Protein AF-A0A452XXV3-F1 (afdb_monomer)

Sequence (169 aa):
MKTVSLGAPRSSTVKFRMPTRDNLVPIRVDIEVDGQRYRDAFTWNPRDPDSEVITFAKRTAKELKLPATFVPQILQSIQGQLAEFRSYEGQEMQVKEKIMPLKIDLRVNNTTIRDQFLWDIGNLESDPEEFARTLCDDLNITDPEVGPAIAVCIREQLYERLLVRLFLL

InterPro domains:
  IPR006939 SNF5/SMARCB1/INI1 [PF04855] (21-88)
  IPR006939 SNF5/SMARCB1/INI1 [PF04855] (99-158)

Nearest PDB structures (foldseek):
  7y8r-assembly1_M  TM=8.689E-01  e=3.798E-08  Homo sapiens
  6tda-assembly1_K  TM=8.082E-01  e=2.023E-06  Saccharomyces cerevisiae S288C
  6k15-assembly1_G  TM=7.566E-01  e=1.313E-05  Saccharomyces cerevisiae S288C
  6v92-assembly1_Q  TM=7.478E-01  e=5.039E-05  Saccharomyces cerevisiae S288C
  6kz7-assembly2_D  TM=9.081E-01  e=1.331E-03  Homo sapiens

Foldseek 3Di:
DDDPPPPDFDWDKDFDAQLAQARWAKAWDWDDDPNDIDTDIFTDRLPDDLVVQLVVLVVVCVVVVHPPVSSVSSSCRRVVSSVVSVVRRRDMDIQDFDKDKAWDADDDPPDTDTDIDIDTSSRSHHDLLVVLVVVCVVVVPPPPVRSRVRSSSVSVVSVVVSVVVVVVD

Radius of gyration: 18.71 Å; Cα contacts (8 Å, |Δi|>4): 217; chains: 1; bounding box: 39×41×71 Å

Secondary structure (DSSP, 8-state):
------PPP--EEEES--SSSS-PEEEEEEEEETTEEEEEEEEE-TTS-HHHHHHHHHHHHHHTT--TTHHHHHHHHHHHHHHHHHHHTTSEEEE---EEEEEEEEEETTEEEEEEEEEETT-TT--HHHHHHHHHHHTT---TTHHHHHHHHHHHHHHHHHHHHHS--

Solvent-accessible surface area (backbone atoms only — not comparable to full-atom values): 9926 Å² total; per-residue (Å²): 136,84,82,80,78,80,70,75,82,78,69,44,78,42,64,40,67,53,59,26,56,62,61,50,42,56,44,72,44,79,47,76,57,99,90,44,74,51,75,51,71,43,69,42,58,78,82,61,59,69,68,55,51,52,50,47,26,52,48,52,29,59,76,70,68,48,61,77,75,48,31,63,53,48,37,50,48,51,52,51,55,48,50,57,56,57,72,43,41,87,40,78,37,81,37,46,88,44,74,42,83,48,72,46,82,48,74,50,95,93,48,73,49,76,51,74,49,79,43,51,56,34,41,43,76,43,50,51,60,60,51,21,44,52,54,28,60,77,68,70,55,80,62,80,68,47,33,58,49,46,20,30,53,51,40,43,53,54,50,54,60,50,50,58,54,68,77,73,113

pLDDT: mean 91.51, std 13.97, range [36.5, 98.62]

Mean predicted aligned error: 5.53 Å

Structure (mmCIF, N/CA/C/O backbone):
data_AF-A0A452XXV3-F1
#
_entry.id   AF-A0A452XXV3-F1
#
loop_
_atom_site.group_PDB
_atom_site.id
_atom_site.type_symbol
_atom_site.label_atom_id
_atom_site.label_alt_id
_atom_site.label_comp_id
_atom_site.label_asym_id
_atom_site.label_entity_id
_atom_site.label_seq_id
_atom_site.pdbx_PDB_ins_code
_atom_site.Cartn_x
_atom_site.Cartn_y
_atom_site.Cartn_z
_atom_site.occupancy
_atom_site.B_iso_or_equiv
_atom_site.auth_seq_id
_atom_site.auth_comp_id
_atom_site.auth_asym_id
_atom_site.auth_atom_id
_atom_site.pdbx_PDB_model_num
ATOM 1 N N . MET A 1 1 ? 22.210 -5.580 -46.632 1.00 38.38 1 MET A N 1
ATOM 2 C CA . MET A 1 1 ? 22.171 -5.775 -45.167 1.00 38.38 1 MET A CA 1
ATOM 3 C C . MET A 1 1 ? 21.785 -4.448 -44.531 1.00 38.38 1 MET A C 1
ATOM 5 O O . MET A 1 1 ? 22.540 -3.498 -44.670 1.00 38.38 1 MET A O 1
ATOM 9 N N . LYS A 1 2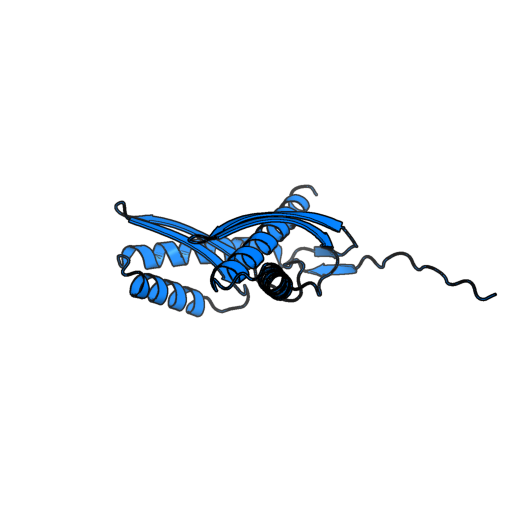 ? 20.581 -4.332 -43.955 1.00 36.50 2 LYS A N 1
ATOM 10 C CA . LYS A 1 2 ? 20.168 -3.130 -43.213 1.00 36.50 2 LYS A CA 1
ATOM 11 C C . LYS A 1 2 ? 20.638 -3.300 -41.771 1.00 36.50 2 LYS A C 1
ATOM 13 O O . LYS A 1 2 ? 20.209 -4.230 -41.098 1.00 36.50 2 LYS A O 1
ATOM 18 N N . THR A 1 3 ? 21.552 -2.446 -41.340 1.00 38.66 3 THR A N 1
ATOM 19 C CA . THR A 1 3 ? 21.986 -2.333 -39.948 1.00 38.66 3 THR A CA 1
ATOM 20 C C . THR A 1 3 ? 20.793 -1.924 -39.090 1.00 38.66 3 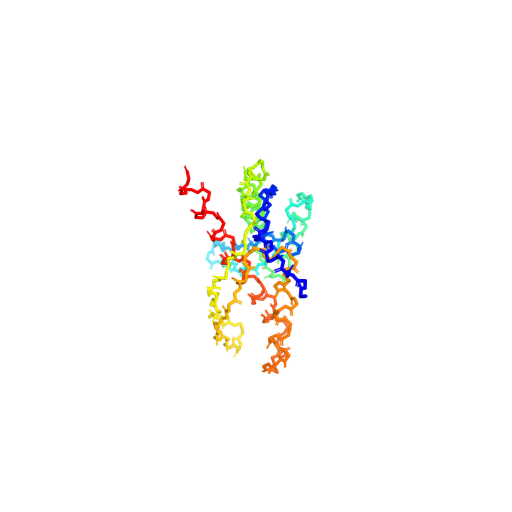THR A C 1
ATOM 22 O O . THR A 1 3 ? 20.251 -0.833 -39.258 1.00 38.66 3 THR A O 1
ATOM 25 N N . VAL A 1 4 ? 20.362 -2.813 -38.196 1.00 41.59 4 VAL A N 1
ATOM 26 C CA . VAL A 1 4 ? 19.446 -2.471 -37.105 1.00 41.59 4 VAL A CA 1
ATOM 27 C C . VAL A 1 4 ? 20.264 -1.668 -36.103 1.00 41.59 4 VAL A C 1
ATOM 29 O O . VAL A 1 4 ? 21.088 -2.220 -35.378 1.00 41.59 4 VAL A O 1
ATOM 32 N N . SER A 1 5 ? 20.089 -0.349 -36.109 1.00 43.47 5 SER A N 1
ATOM 33 C CA . SER A 1 5 ? 20.616 0.509 -35.055 1.00 43.47 5 SER A CA 1
ATOM 34 C C . SER A 1 5 ? 19.877 0.162 -33.762 1.00 43.47 5 SER A C 1
ATOM 36 O O . SER A 1 5 ? 18.721 0.547 -33.593 1.00 43.47 5 SER A O 1
ATOM 38 N N . LEU A 1 6 ? 20.524 -0.584 -32.862 1.00 46.75 6 LEU A N 1
ATOM 39 C CA . LEU A 1 6 ? 20.103 -0.685 -31.465 1.00 46.75 6 LEU A CA 1
ATOM 40 C C . LEU A 1 6 ? 20.246 0.712 -30.852 1.00 46.75 6 LEU A C 1
ATOM 42 O O . LEU A 1 6 ? 21.328 1.115 -30.430 1.00 46.75 6 LEU A O 1
ATOM 46 N N . GLY A 1 7 ? 19.169 1.497 -30.901 1.00 45.16 7 GLY A N 1
ATOM 47 C CA . GLY A 1 7 ? 19.102 2.772 -30.203 1.00 45.16 7 GLY A CA 1
ATOM 48 C C . GLY A 1 7 ? 19.318 2.531 -28.713 1.00 45.16 7 GLY A C 1
ATOM 49 O O . GLY A 1 7 ? 18.693 1.640 -28.143 1.00 45.16 7 GLY A O 1
ATOM 50 N N . ALA A 1 8 ? 20.211 3.307 -28.096 1.00 51.56 8 ALA A N 1
ATOM 51 C CA . ALA A 1 8 ? 20.391 3.305 -26.649 1.00 51.56 8 ALA A CA 1
ATOM 52 C C . ALA A 1 8 ? 19.024 3.451 -25.944 1.00 51.56 8 ALA A C 1
ATOM 54 O O . ALA A 1 8 ? 18.174 4.199 -26.447 1.00 51.56 8 ALA A O 1
ATOM 55 N N . PRO A 1 9 ? 18.788 2.768 -24.807 1.00 55.22 9 PRO A N 1
ATOM 56 C CA . PRO A 1 9 ? 17.530 2.889 -24.083 1.00 55.22 9 PRO A CA 1
ATOM 57 C C . PRO A 1 9 ? 17.295 4.364 -23.746 1.00 55.22 9 PRO A C 1
ATOM 59 O O . PRO A 1 9 ? 18.147 5.031 -23.152 1.00 55.22 9 PRO A O 1
ATOM 62 N N . ARG A 1 10 ? 16.159 4.904 -24.199 1.00 56.09 10 ARG A N 1
ATOM 63 C CA . ARG A 1 10 ? 15.797 6.306 -23.982 1.00 56.09 10 ARG A CA 1
ATOM 64 C C . ARG A 1 10 ? 15.507 6.498 -22.496 1.00 56.09 10 ARG A C 1
ATOM 66 O O . ARG A 1 10 ? 14.417 6.186 -22.038 1.00 56.09 10 ARG A O 1
ATOM 73 N N . SER A 1 11 ? 16.486 7.010 -21.757 1.00 65.69 11 SER A N 1
ATOM 74 C CA . SER A 1 11 ? 16.261 7.554 -20.419 1.00 65.69 11 SER A CA 1
ATOM 75 C C . SER A 1 11 ? 15.224 8.672 -20.524 1.00 65.69 11 SER A C 1
ATOM 77 O O . SER A 1 11 ? 15.456 9.656 -21.228 1.00 65.69 11 SER A O 1
ATOM 79 N N . SER A 1 12 ? 14.092 8.528 -19.842 1.00 83.12 12 SER A N 1
ATOM 80 C CA . SER A 1 12 ? 13.045 9.552 -19.774 1.00 83.12 12 SER A CA 1
ATOM 81 C C . SER A 1 12 ? 12.908 10.061 -18.346 1.00 83.12 12 SER A C 1
ATOM 83 O O . SER A 1 12 ? 12.936 9.277 -17.399 1.00 83.12 12 SER A O 1
ATOM 85 N N . THR A 1 13 ? 12.749 11.369 -18.182 1.00 88.81 13 THR A N 1
ATOM 86 C CA . THR A 1 13 ? 12.483 11.979 -16.876 1.00 88.81 13 THR A CA 1
ATOM 87 C C . THR A 1 13 ? 10.980 12.101 -16.668 1.00 88.81 13 THR A C 1
ATOM 89 O O . THR A 1 13 ? 10.268 12.551 -17.565 1.00 88.81 13 THR A O 1
ATOM 92 N N . VAL A 1 14 ? 10.496 11.720 -15.487 1.00 92.19 14 VAL A N 1
ATOM 93 C CA . VAL A 1 14 ? 9.095 11.898 -15.077 1.00 92.19 14 VAL A CA 1
ATOM 94 C C . VAL A 1 14 ? 9.030 12.561 -13.703 1.00 92.19 14 VAL A C 1
ATOM 96 O O . VAL A 1 14 ? 10.026 12.606 -12.980 1.00 92.19 14 VAL A O 1
ATOM 99 N N . LYS A 1 15 ? 7.857 13.084 -13.331 1.00 93.06 15 LYS A N 1
ATOM 100 C CA . LYS A 1 15 ? 7.608 13.519 -11.950 1.00 93.06 15 LYS A CA 1
ATOM 101 C C . LYS A 1 15 ? 7.600 12.322 -11.011 1.00 93.06 15 LYS A C 1
ATOM 103 O O . LYS A 1 15 ? 7.160 11.244 -11.411 1.00 93.06 15 LYS A O 1
ATOM 108 N N . PHE A 1 16 ? 8.103 12.521 -9.796 1.00 94.38 16 PHE A N 1
ATOM 109 C CA . PHE A 1 16 ? 8.158 11.485 -8.775 1.00 94.38 16 PHE A CA 1
ATOM 110 C C . PHE A 1 16 ? 6.791 10.821 -8.600 1.00 94.38 16 PHE A C 1
ATOM 112 O O . PHE A 1 16 ? 5.769 11.486 -8.428 1.00 94.38 16 PHE A O 1
ATOM 119 N N . ARG A 1 17 ? 6.791 9.494 -8.680 1.00 95.25 17 ARG A N 1
ATOM 120 C CA . ARG A 1 17 ? 5.618 8.638 -8.538 1.00 95.25 17 ARG A CA 1
ATOM 121 C C . ARG A 1 17 ? 6.067 7.222 -8.208 1.00 95.25 17 ARG A C 1
ATOM 123 O O . ARG A 1 17 ? 7.231 6.875 -8.410 1.00 95.25 17 ARG A O 1
ATOM 130 N N . MET A 1 18 ? 5.129 6.377 -7.798 1.00 96.44 18 MET A N 1
ATOM 131 C CA . MET A 1 18 ? 5.375 4.940 -7.746 1.00 96.44 18 MET A CA 1
ATOM 132 C C . MET A 1 18 ? 5.701 4.405 -9.151 1.00 96.44 18 MET A C 1
ATOM 134 O O . MET A 1 18 ? 5.026 4.789 -10.114 1.00 96.44 18 MET A O 1
ATOM 138 N N . PRO A 1 19 ? 6.726 3.542 -9.302 1.00 94.94 19 PRO A N 1
ATOM 139 C CA . PRO A 1 19 ? 7.255 3.134 -10.598 1.00 94.94 19 PRO A CA 1
ATOM 140 C C . PRO A 1 19 ? 6.494 1.907 -11.121 1.00 94.94 19 PRO A C 1
ATOM 142 O O . PRO A 1 19 ? 7.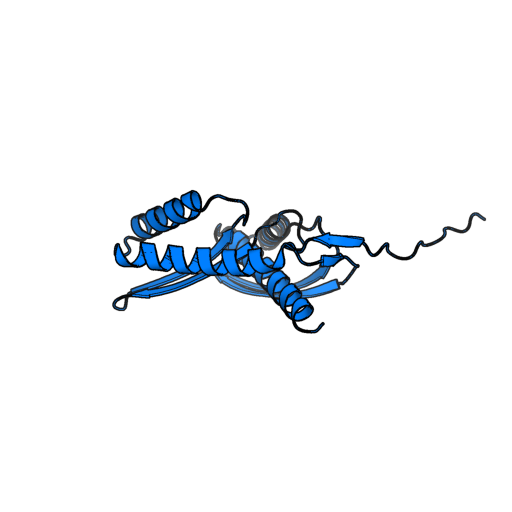062 0.846 -11.360 1.00 94.94 19 PRO A O 1
ATOM 145 N N . THR A 1 20 ? 5.177 2.052 -11.205 1.00 96.50 20 THR A N 1
ATOM 146 C CA . THR A 1 20 ? 4.194 1.019 -11.556 1.00 96.50 20 THR A CA 1
ATOM 147 C C . THR A 1 20 ? 3.068 1.666 -12.353 1.00 96.50 20 THR A C 1
ATOM 149 O O . THR A 1 20 ? 2.949 2.895 -12.334 1.00 96.50 20 THR A O 1
ATOM 152 N N . ARG A 1 21 ? 2.205 0.865 -12.991 1.00 97.06 21 ARG A N 1
ATOM 153 C CA . ARG A 1 21 ? 1.095 1.360 -13.822 1.00 97.06 21 ARG A CA 1
ATOM 154 C C . ARG A 1 21 ? 0.246 2.374 -13.064 1.00 97.06 21 ARG A C 1
ATOM 156 O O . ARG A 1 21 ? 0.136 3.532 -13.471 1.00 97.06 21 ARG A O 1
ATOM 163 N N . ASP A 1 22 ? -0.216 1.974 -11.884 1.00 97.50 22 ASP A N 1
ATOM 164 C CA . ASP A 1 22 ? -1.007 2.801 -10.977 1.00 97.50 22 ASP A CA 1
ATOM 165 C C . ASP A 1 22 ? -0.132 3.448 -9.892 1.00 97.50 22 ASP A C 1
ATOM 167 O O . ASP A 1 22 ? 0.788 2.824 -9.357 1.00 97.50 22 ASP A O 1
ATOM 171 N N . ASN A 1 23 ? -0.406 4.712 -9.551 1.00 96.56 23 ASN A N 1
ATOM 172 C CA . ASN A 1 23 ? 0.354 5.470 -8.547 1.00 96.56 23 ASN A CA 1
ATOM 173 C C . ASN A 1 23 ? -0.111 5.165 -7.111 1.00 96.56 23 ASN A C 1
ATOM 175 O O . ASN A 1 23 ? -0.445 6.085 -6.374 1.00 96.56 23 ASN A O 1
ATOM 179 N N . LEU A 1 24 ? -0.192 3.889 -6.730 1.00 98.12 24 LEU A N 1
ATOM 180 C CA . LEU A 1 24 ? -0.666 3.495 -5.402 1.00 98.12 24 LEU A CA 1
ATOM 181 C C . LEU A 1 24 ? 0.489 3.424 -4.402 1.00 98.12 24 LEU A C 1
ATOM 183 O O . LEU A 1 24 ? 1.444 2.665 -4.599 1.00 98.12 24 LEU A O 1
ATOM 187 N N . VAL A 1 25 ? 0.368 4.201 -3.330 1.00 97.88 25 VAL A N 1
ATOM 188 C CA . VAL A 1 25 ? 1.344 4.305 -2.242 1.00 97.88 25 VAL A CA 1
ATOM 189 C C . VAL A 1 25 ? 1.086 3.185 -1.235 1.00 97.88 25 VAL A C 1
ATOM 191 O O . VAL A 1 25 ? -0.062 3.026 -0.815 1.00 97.88 25 VAL A O 1
ATOM 194 N N . PRO A 1 26 ? 2.100 2.402 -0.836 1.00 98.19 26 PRO A N 1
ATOM 195 C CA . PRO A 1 26 ? 1.948 1.459 0.263 1.00 98.19 26 PRO A CA 1
ATOM 196 C C . PRO A 1 26 ? 1.796 2.224 1.585 1.00 98.19 26 PRO A C 1
ATOM 198 O O . PRO A 1 26 ? 2.578 3.123 1.883 1.00 98.19 26 PRO A O 1
ATOM 201 N N . ILE A 1 27 ? 0.789 1.862 2.369 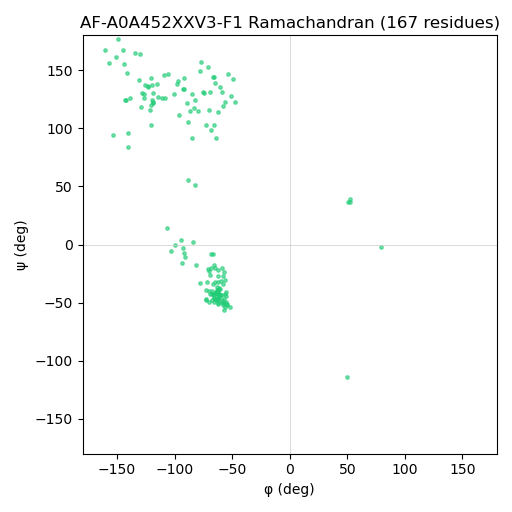1.00 98.56 27 ILE A N 1
ATOM 202 C CA . ILE A 1 27 ? 0.474 2.438 3.672 1.00 98.56 27 ILE A CA 1
ATOM 203 C C . ILE A 1 27 ? 0.567 1.334 4.713 1.00 98.56 27 ILE A C 1
ATOM 205 O O . ILE A 1 27 ? -0.047 0.278 4.563 1.00 98.56 27 ILE A O 1
ATOM 209 N N . ARG A 1 28 ? 1.299 1.603 5.794 1.00 98.00 28 ARG A N 1
ATOM 210 C CA . ARG A 1 28 ? 1.411 0.699 6.936 1.00 98.00 28 ARG A CA 1
ATOM 211 C C . ARG A 1 28 ? 0.906 1.385 8.192 1.00 98.00 28 ARG A C 1
ATOM 213 O O . ARG A 1 28 ? 1.377 2.459 8.560 1.00 98.00 28 ARG A O 1
ATOM 220 N N . VAL A 1 29 ? -0.050 0.756 8.857 1.00 98.25 29 VAL A N 1
ATOM 221 C CA . VAL A 1 29 ? -0.607 1.231 10.120 1.00 98.25 29 VAL A CA 1
ATOM 222 C C . VAL A 1 29 ? -0.164 0.277 11.220 1.00 98.25 29 VAL A C 1
ATOM 224 O O . VAL A 1 29 ? -0.369 -0.928 11.117 1.00 98.25 29 VAL A O 1
ATOM 227 N N . ASP A 1 30 ? 0.456 0.807 12.271 1.00 97.81 30 ASP A N 1
ATOM 228 C CA . ASP A 1 30 ? 0.803 0.053 13.477 1.00 97.81 30 ASP A CA 1
ATOM 229 C C . ASP A 1 30 ? 0.548 0.940 14.699 1.00 97.81 30 ASP A C 1
ATOM 231 O O . ASP A 1 30 ? 1.353 1.806 15.041 1.00 97.81 30 ASP A O 1
ATOM 235 N N . ILE A 1 31 ? -0.630 0.777 15.299 1.00 97.62 31 ILE A N 1
ATOM 236 C CA . ILE A 1 31 ? -1.156 1.646 16.353 1.00 97.62 31 ILE A CA 1
ATOM 237 C C . ILE A 1 31 ? -1.458 0.807 17.583 1.00 97.62 31 ILE A C 1
ATOM 239 O O . ILE A 1 31 ? -2.095 -0.242 17.485 1.00 97.62 31 ILE A O 1
ATOM 243 N N . GLU A 1 32 ? -1.075 1.316 18.748 1.00 96.81 32 GLU A N 1
ATOM 244 C CA . GLU A 1 32 ? -1.402 0.732 20.043 1.00 96.81 32 GLU A CA 1
ATOM 245 C C . GLU A 1 32 ? -2.059 1.792 20.936 1.00 96.81 32 GLU A C 1
ATOM 247 O O . GLU A 1 32 ? -1.520 2.885 21.107 1.00 96.81 32 GLU A O 1
ATOM 252 N N . VAL A 1 33 ? -3.240 1.483 21.474 1.00 93.88 33 VAL A N 1
ATOM 253 C CA . VAL A 1 33 ? -4.002 2.351 22.385 1.00 93.88 33 VAL A CA 1
ATOM 254 C C . VAL A 1 33 ? -4.579 1.481 23.494 1.00 93.88 33 VAL A C 1
ATOM 256 O O . VAL A 1 33 ? -5.247 0.488 23.213 1.00 93.88 33 VAL A O 1
ATOM 259 N N . ASP A 1 34 ? -4.312 1.843 24.750 1.00 91.69 34 ASP A N 1
ATOM 260 C CA . ASP A 1 34 ? -4.833 1.163 25.946 1.00 91.69 34 ASP A CA 1
ATOM 261 C C . ASP A 1 34 ? -4.633 -0.370 25.942 1.00 91.69 34 ASP A C 1
ATOM 263 O O . ASP A 1 34 ? -5.485 -1.136 26.388 1.00 91.69 34 ASP A O 1
ATOM 267 N N . GLY A 1 35 ? -3.497 -0.837 25.409 1.00 92.94 35 GLY A N 1
ATOM 268 C CA . GLY A 1 35 ? -3.148 -2.261 25.322 1.00 92.94 35 GLY A CA 1
ATOM 269 C C . GLY A 1 35 ? -3.827 -3.031 24.182 1.00 92.94 35 GLY A C 1
ATOM 270 O O . GLY A 1 35 ? -3.536 -4.211 23.988 1.00 92.94 35 GLY A O 1
ATOM 271 N N . GLN A 1 36 ? -4.695 -2.389 23.397 1.00 96.00 36 GLN A N 1
ATOM 272 C CA . GLN A 1 36 ? -5.197 -2.931 22.138 1.00 96.00 36 GLN A CA 1
ATOM 273 C C . GLN A 1 36 ? -4.312 -2.457 20.985 1.00 96.00 36 GLN A C 1
ATOM 275 O O . GLN A 1 36 ? -3.849 -1.318 20.975 1.00 96.00 36 GLN A O 1
ATOM 280 N N . ARG A 1 37 ? -4.091 -3.320 19.991 1.00 96.88 37 ARG A N 1
ATOM 281 C CA . ARG A 1 37 ? -3.239 -3.017 18.838 1.00 96.88 37 ARG A CA 1
ATOM 282 C C . ARG A 1 37 ? -3.976 -3.242 17.526 1.00 96.88 37 ARG A C 1
ATOM 284 O O . ARG A 1 37 ? -4.650 -4.256 17.365 1.00 96.88 37 ARG A O 1
ATOM 291 N N . TYR A 1 38 ? -3.802 -2.320 16.587 1.00 97.31 38 TYR A N 1
ATOM 292 C CA . TYR A 1 38 ? -4.248 -2.443 15.204 1.00 97.31 38 TYR A CA 1
ATOM 293 C C . TYR A 1 38 ? -3.027 -2.378 14.286 1.00 97.31 38 TYR A C 1
ATOM 295 O O . TYR A 1 38 ? -2.256 -1.419 14.339 1.00 97.31 38 TYR A O 1
ATOM 303 N N . ARG A 1 39 ? -2.846 -3.425 13.478 1.00 96.94 39 ARG A N 1
ATOM 304 C CA . ARG A 1 39 ? -1.786 -3.538 12.477 1.00 96.94 39 ARG A CA 1
ATOM 305 C C . ARG A 1 39 ? -2.393 -3.899 11.141 1.00 96.94 39 ARG A C 1
ATOM 307 O O . ARG A 1 39 ? -3.148 -4.865 11.075 1.00 96.94 39 ARG A O 1
ATOM 314 N N . ASP A 1 40 ? -2.026 -3.155 10.114 1.00 97.00 40 ASP A N 1
ATOM 315 C CA . ASP A 1 40 ? -2.530 -3.368 8.767 1.00 97.00 40 ASP A CA 1
ATOM 316 C C . ASP A 1 40 ? -1.566 -2.798 7.727 1.00 97.00 40 ASP A C 1
ATOM 318 O O . ASP A 1 40 ? -0.769 -1.900 8.026 1.00 97.00 40 ASP A O 1
ATOM 322 N N . ALA A 1 41 ? -1.635 -3.327 6.511 1.00 97.19 41 ALA A N 1
ATOM 323 C CA . ALA A 1 41 ? -0.862 -2.848 5.381 1.00 97.19 41 ALA A CA 1
ATOM 324 C C . ALA A 1 41 ? -1.698 -2.940 4.101 1.00 97.19 41 ALA A C 1
ATOM 326 O O . ALA A 1 41 ? -2.186 -4.005 3.733 1.00 97.19 41 ALA A O 1
ATOM 327 N N . PHE A 1 42 ? -1.849 -1.814 3.414 1.00 98.19 42 PHE A N 1
ATOM 328 C CA . PHE A 1 42 ? -2.685 -1.685 2.222 1.00 98.19 42 PHE A CA 1
ATOM 329 C C . PHE A 1 42 ? -2.105 -0.633 1.278 1.00 98.19 42 PHE A C 1
ATOM 331 O O . PHE A 1 42 ? -1.099 0.006 1.571 1.00 98.19 42 PHE A O 1
ATOM 338 N N . THR A 1 43 ? -2.722 -0.445 0.117 1.00 98.44 43 THR A N 1
ATOM 339 C CA . THR A 1 43 ? -2.317 0.582 -0.847 1.00 98.44 43 THR A CA 1
ATOM 340 C C . THR A 1 43 ? -3.335 1.709 -0.903 1.00 98.44 43 THR A C 1
ATOM 342 O O . THR A 1 43 ? -4.534 1.453 -0.820 1.00 98.44 43 THR A O 1
ATOM 345 N N . TRP A 1 44 ? -2.881 2.940 -1.117 1.00 98.56 44 TRP A N 1
ATOM 346 C CA . TRP A 1 44 ? -3.750 4.109 -1.213 1.00 98.56 44 TRP A CA 1
ATOM 347 C C . TRP A 1 44 ? -3.429 4.949 -2.448 1.00 98.56 44 TRP A C 1
ATOM 349 O O . TRP A 1 44 ? -2.261 5.138 -2.792 1.00 98.56 44 TRP A O 1
ATOM 359 N N . ASN A 1 45 ? -4.452 5.488 -3.111 1.00 97.62 45 ASN A N 1
ATOM 360 C CA . ASN A 1 45 ? -4.248 6.462 -4.177 1.00 97.62 45 ASN A CA 1
ATOM 361 C C . ASN A 1 45 ? -3.987 7.847 -3.552 1.00 97.62 45 ASN A C 1
ATOM 363 O O . ASN A 1 45 ? -4.887 8.428 -2.945 1.00 97.62 45 ASN A O 1
ATOM 367 N N . PRO A 1 46 ? -2.790 8.437 -3.714 1.00 96.56 46 PRO A N 1
ATOM 368 C CA . PRO A 1 46 ? -2.429 9.694 -3.06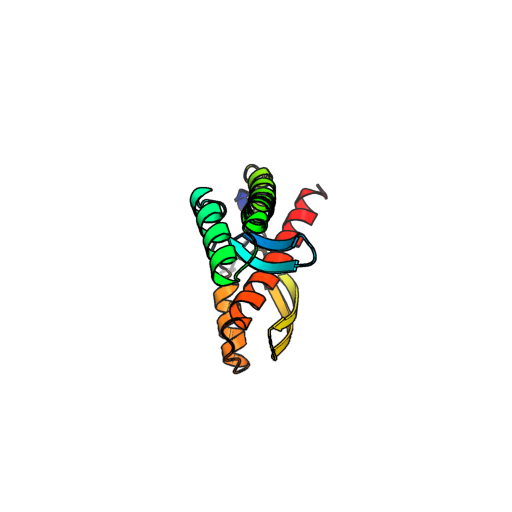7 1.00 96.56 46 PRO A CA 1
ATOM 369 C C . PRO A 1 46 ? -3.222 10.889 -3.602 1.00 96.56 46 PRO A C 1
ATOM 371 O O . PRO A 1 46 ? -3.125 11.972 -3.031 1.00 96.56 46 PRO A O 1
ATOM 374 N N . ARG A 1 47 ? -4.009 10.715 -4.670 1.00 94.88 47 ARG A N 1
ATOM 375 C CA . ARG A 1 47 ? -4.912 11.736 -5.215 1.00 94.88 47 ARG A CA 1
ATOM 376 C C . ARG A 1 47 ? -6.319 11.687 -4.622 1.00 94.88 47 ARG A C 1
ATOM 378 O O . ARG A 1 47 ? -7.083 12.619 -4.862 1.00 94.88 47 ARG A O 1
ATOM 385 N N . ASP A 1 48 ? -6.662 10.637 -3.878 1.00 97.06 48 ASP A N 1
ATOM 386 C CA . ASP A 1 48 ? -7.968 10.550 -3.228 1.00 97.06 48 ASP A CA 1
ATOM 387 C C . ASP A 1 48 ? -8.096 11.639 -2.146 1.00 97.06 48 ASP A C 1
ATOM 389 O O . ASP A 1 48 ? -7.104 11.982 -1.485 1.00 97.06 48 ASP A O 1
ATOM 393 N N . PRO A 1 49 ? -9.298 12.214 -1.962 1.00 96.19 49 PRO A N 1
ATOM 394 C CA . PRO A 1 49 ? -9.508 13.277 -0.990 1.00 96.19 49 PRO A CA 1
ATOM 395 C C . PRO A 1 49 ? -9.428 12.744 0.445 1.00 96.19 49 PRO A C 1
ATOM 397 O O . PRO A 1 49 ? -9.796 11.604 0.728 1.00 96.19 49 PRO A O 1
ATOM 400 N N . ASP A 1 50 ? -9.038 13.606 1.387 1.00 93.62 50 ASP A N 1
ATOM 401 C CA . ASP A 1 50 ? -8.896 13.246 2.808 1.00 93.62 50 ASP A CA 1
ATOM 402 C C . ASP A 1 50 ? -10.192 12.676 3.426 1.00 93.62 50 ASP A C 1
ATOM 404 O O . ASP A 1 50 ? -10.146 11.913 4.393 1.00 93.62 50 ASP A O 1
ATOM 408 N N . SER A 1 51 ? -11.360 12.993 2.853 1.00 97.31 51 SER A N 1
ATOM 409 C CA . SER A 1 51 ? -12.651 12.416 3.247 1.00 97.31 51 SER A CA 1
ATOM 410 C C . SER A 1 51 ? -12.712 10.893 3.099 1.00 97.31 51 SER A C 1
ATOM 412 O O . SER A 1 51 ? -13.391 10.240 3.896 1.00 97.31 51 SER A O 1
ATOM 414 N N . GLU A 1 52 ? -11.995 10.317 2.132 1.00 98.31 52 GLU A N 1
ATOM 415 C CA . GLU A 1 52 ? -11.913 8.863 1.961 1.00 98.31 52 GLU A CA 1
ATOM 416 C C . GLU A 1 52 ? -11.099 8.227 3.090 1.00 98.31 52 GLU A C 1
ATOM 418 O O . GLU A 1 52 ? -11.526 7.223 3.659 1.00 98.31 52 GLU A O 1
ATOM 423 N N . VAL A 1 53 ? -10.002 8.862 3.520 1.00 98.00 53 VAL A N 1
ATOM 424 C CA . VAL A 1 53 ? -9.198 8.392 4.663 1.00 98.00 53 VAL A CA 1
ATOM 425 C C . VAL A 1 53 ? -10.024 8.426 5.951 1.00 98.00 53 VAL A C 1
ATOM 427 O O . VAL A 1 53 ? -10.017 7.476 6.735 1.00 98.00 53 VAL A O 1
ATOM 430 N N . ILE A 1 54 ? -10.798 9.497 6.157 1.00 98.12 54 ILE A N 1
ATOM 431 C CA . ILE A 1 54 ? -11.715 9.617 7.301 1.00 98.12 54 ILE A CA 1
ATOM 432 C C . ILE A 1 54 ? -12.771 8.506 7.264 1.00 98.12 54 ILE A C 1
ATOM 434 O O . ILE A 1 54 ? -13.105 7.922 8.300 1.00 98.12 54 ILE A O 1
ATOM 438 N N . THR A 1 55 ? -13.318 8.221 6.082 1.00 98.38 55 THR A N 1
ATOM 439 C CA . THR A 1 55 ? -14.327 7.175 5.892 1.00 98.38 55 THR A CA 1
ATOM 440 C C . THR A 1 55 ? -13.745 5.794 6.169 1.00 98.38 55 THR A C 1
ATOM 442 O O . THR A 1 55 ? -14.363 5.027 6.910 1.00 98.38 55 THR A O 1
ATOM 445 N N . PHE A 1 56 ? -12.547 5.507 5.656 1.00 98.25 56 PHE A N 1
ATOM 446 C CA . PHE A 1 56 ? -11.802 4.284 5.933 1.00 98.25 56 PHE A CA 1
ATOM 447 C C . PHE A 1 56 ? -11.570 4.107 7.436 1.00 98.25 56 PHE A C 1
ATOM 449 O O . PHE A 1 56 ? -12.070 3.148 8.012 1.00 98.25 56 PHE A O 1
ATOM 456 N N . ALA A 1 57 ? -10.951 5.082 8.112 1.00 98.25 57 ALA A N 1
ATOM 457 C CA . ALA A 1 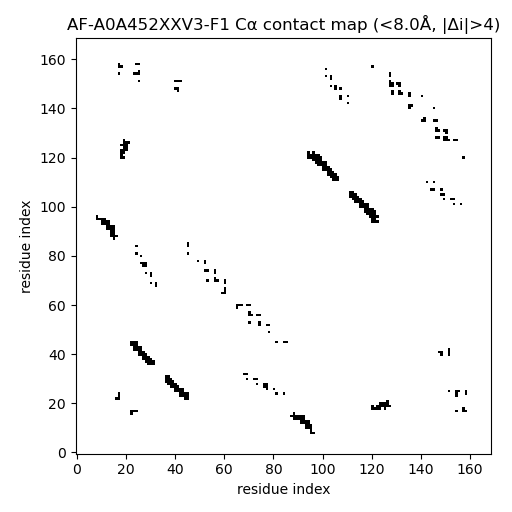57 ? -10.639 4.991 9.541 1.00 98.25 57 ALA A CA 1
ATOM 458 C C . ALA A 1 57 ? -11.880 4.708 10.410 1.00 98.25 57 ALA A C 1
ATOM 460 O O . ALA A 1 57 ? -11.835 3.889 11.331 1.00 98.25 57 ALA A O 1
ATOM 461 N N . LYS A 1 58 ? -13.016 5.352 10.102 1.00 98.38 58 LYS A N 1
ATOM 462 C CA . LYS A 1 58 ? -14.292 5.114 10.796 1.00 98.38 58 LYS A CA 1
ATOM 463 C C . LYS A 1 58 ? -14.857 3.718 10.528 1.00 98.38 58 LYS A C 1
ATOM 465 O O . LYS A 1 58 ? -15.372 3.096 11.458 1.00 98.38 58 LYS A O 1
ATOM 470 N N . ARG A 1 59 ? -14.806 3.242 9.278 1.00 98.31 59 ARG A N 1
ATOM 471 C CA . ARG A 1 59 ? -15.284 1.900 8.904 1.00 98.31 59 ARG A CA 1
ATOM 472 C C . ARG A 1 59 ? -14.424 0.821 9.548 1.00 98.31 59 ARG A C 1
ATOM 474 O O . ARG A 1 59 ? -14.981 -0.010 10.254 1.00 98.31 59 ARG A O 1
ATOM 481 N N . THR A 1 60 ? -13.103 0.921 9.436 1.00 97.75 60 THR A N 1
ATOM 482 C CA . THR A 1 60 ? -12.140 0.003 10.056 1.00 97.75 60 THR A CA 1
ATOM 483 C C . THR A 1 60 ? -12.361 -0.112 11.561 1.00 97.75 60 THR A C 1
ATOM 485 O O . THR A 1 60 ? -12.531 -1.214 12.079 1.00 97.75 60 THR A O 1
ATOM 488 N N . ALA A 1 61 ? -12.445 1.017 12.278 1.00 97.38 61 ALA A N 1
ATOM 489 C CA . ALA A 1 61 ? -12.688 0.991 13.720 1.00 97.38 61 ALA A CA 1
ATOM 490 C C . ALA A 1 61 ? -14.028 0.323 14.073 1.00 97.38 61 ALA A C 1
ATOM 492 O O . ALA A 1 61 ? -14.108 -0.438 15.036 1.00 97.38 61 ALA A O 1
ATOM 493 N N . LYS A 1 62 ? -15.078 0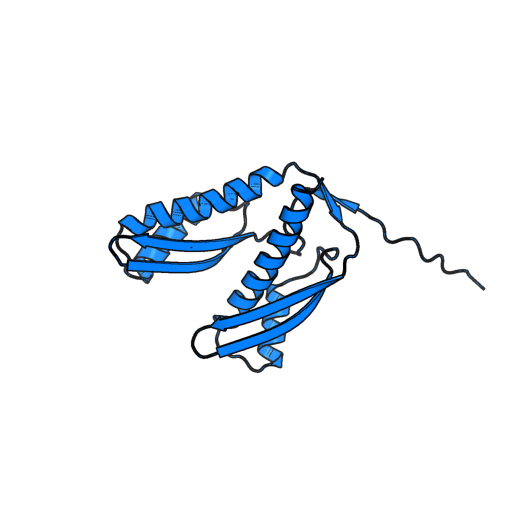.558 13.277 1.00 97.81 62 LYS A N 1
ATOM 494 C CA . LYS A 1 62 ? -16.391 -0.069 13.469 1.00 97.81 62 LYS A CA 1
ATOM 495 C C . LYS A 1 62 ? -16.361 -1.578 13.202 1.00 97.81 62 LYS A C 1
ATOM 497 O O . LYS A 1 62 ? -16.898 -2.338 14.004 1.00 97.81 62 LYS A O 1
ATOM 502 N N . GLU A 1 63 ? -15.776 -2.006 12.088 1.00 97.62 63 GLU A N 1
ATOM 503 C CA . GLU A 1 63 ? -15.736 -3.407 11.648 1.00 97.62 63 GLU A CA 1
ATOM 504 C C . GLU A 1 63 ? -14.891 -4.269 12.587 1.00 97.62 63 GLU A C 1
ATOM 506 O O . GLU A 1 63 ? -15.325 -5.342 13.007 1.00 97.62 63 GLU A O 1
ATOM 511 N N . LEU A 1 64 ? -13.739 -3.746 13.010 1.00 96.38 64 LEU A N 1
ATOM 512 C CA . LEU A 1 64 ? -12.829 -4.409 13.943 1.00 96.38 64 LEU A CA 1
ATOM 513 C C . LEU A 1 64 ? -13.210 -4.200 15.418 1.00 96.38 64 LEU A C 1
ATOM 515 O O . LEU A 1 64 ? -12.512 -4.686 16.307 1.00 96.38 64 LEU A O 1
ATOM 519 N N . LYS A 1 65 ? -14.317 -3.493 15.693 1.00 96.44 65 LYS A N 1
ATOM 520 C CA . LYS A 1 65 ? -14.802 -3.163 17.046 1.00 96.44 65 LYS A CA 1
ATOM 521 C C . LYS A 1 65 ? -13.720 -2.503 17.916 1.00 96.44 65 LYS A C 1
ATOM 523 O O . LYS A 1 65 ? -13.606 -2.793 19.107 1.00 96.44 65 LYS A O 1
ATOM 528 N N . LEU A 1 66 ? -12.920 -1.626 17.313 1.00 96.56 66 LEU A N 1
ATOM 529 C CA . LEU A 1 66 ? -11.892 -0.853 18.003 1.00 96.56 66 LEU A CA 1
ATOM 530 C C . LEU A 1 66 ? -12.526 0.322 18.772 1.00 96.56 66 LEU A C 1
ATOM 532 O O . LEU A 1 66 ? -13.531 0.885 18.323 1.00 96.56 66 LEU A O 1
ATOM 536 N N . PRO A 1 67 ? -11.929 0.749 19.898 1.00 96.56 67 PRO A N 1
ATOM 537 C CA . PRO A 1 67 ? -12.302 1.982 20.579 1.00 96.56 67 PRO A CA 1
ATOM 538 C C . PRO A 1 67 ? -12.277 3.198 19.645 1.00 96.56 67 PRO A C 1
ATOM 540 O O . PRO A 1 67 ? -11.423 3.314 18.765 1.00 96.56 67 PRO A O 1
ATOM 543 N N . ALA A 1 68 ? -13.170 4.164 19.878 1.00 95.19 68 ALA A N 1
ATOM 544 C CA . ALA A 1 68 ? -13.251 5.386 19.069 1.00 95.19 68 ALA A CA 1
ATOM 545 C C . ALA A 1 68 ? -11.941 6.204 19.060 1.00 95.19 68 ALA A C 1
ATOM 547 O O . ALA A 1 68 ? -11.707 6.985 18.138 1.00 95.19 68 ALA A O 1
ATOM 548 N N . THR A 1 69 ? -11.070 5.990 20.051 1.00 96.81 69 THR A N 1
ATOM 549 C CA . THR A 1 69 ? -9.728 6.576 20.152 1.00 96.81 69 THR A CA 1
ATOM 550 C C . THR A 1 69 ? -8.775 6.122 19.040 1.00 96.81 69 THR A C 1
ATOM 552 O O . THR A 1 69 ? -7.826 6.845 18.747 1.00 96.81 69 THR A O 1
ATOM 555 N N . PHE A 1 70 ? -9.040 5.003 18.352 1.00 98.25 70 PHE A N 1
ATOM 556 C CA . PHE A 1 70 ? -8.245 4.562 17.197 1.00 98.25 70 PHE A CA 1
ATOM 557 C C . PHE A 1 70 ? -8.465 5.411 15.947 1.00 98.25 70 PHE A C 1
ATOM 559 O O . PHE A 1 70 ? -7.536 5.588 15.167 1.00 98.25 70 PHE A O 1
ATOM 566 N N . VAL A 1 71 ? -9.668 5.957 15.741 1.00 98.00 71 VAL A N 1
ATOM 567 C CA . VAL A 1 71 ? -10.001 6.718 14.524 1.00 98.00 71 VAL A CA 1
ATOM 568 C C . VAL A 1 71 ? -9.013 7.867 14.255 1.00 98.00 71 VAL A C 1
ATOM 570 O O . VAL A 1 71 ? -8.479 7.914 13.145 1.00 98.00 71 VAL A O 1
ATOM 573 N N . PRO A 1 72 ? -8.714 8.774 15.212 1.00 98.06 72 PRO A N 1
ATOM 574 C CA . PRO A 1 72 ? -7.735 9.837 14.975 1.00 98.06 72 PRO A CA 1
ATOM 575 C C . PRO A 1 72 ? -6.312 9.306 14.755 1.00 98.06 72 PRO A C 1
ATOM 577 O O . PRO A 1 72 ? -5.579 9.886 13.961 1.00 98.06 72 PRO A O 1
ATOM 580 N N . GLN A 1 73 ? -5.932 8.197 15.397 1.00 98.19 73 GLN A N 1
ATOM 581 C CA . GLN A 1 73 ? -4.606 7.589 15.235 1.00 98.19 73 GLN A CA 1
ATOM 582 C C . GLN A 1 73 ? -4.432 6.982 13.832 1.00 98.19 73 GLN A C 1
ATOM 584 O O . GLN A 1 73 ? -3.405 7.192 13.189 1.00 98.19 73 GLN A O 1
ATOM 589 N N . ILE A 1 74 ? -5.456 6.282 13.322 1.00 98.44 74 ILE A N 1
ATOM 590 C CA . ILE A 1 74 ? -5.467 5.723 11.960 1.00 98.44 74 ILE A CA 1
ATOM 591 C C . ILE A 1 74 ? -5.385 6.859 10.940 1.00 98.44 74 ILE A C 1
ATOM 593 O O . ILE A 1 74 ? -4.546 6.821 10.044 1.00 98.44 74 ILE A O 1
ATOM 597 N N . LEU A 1 75 ? -6.208 7.899 11.111 1.00 98.25 75 LEU A N 1
ATOM 598 C CA . LEU A 1 75 ? -6.199 9.071 10.238 1.00 98.25 75 LEU A CA 1
ATOM 599 C C . LEU A 1 75 ? -4.811 9.723 10.191 1.00 98.25 75 LEU A C 1
ATOM 601 O O . LEU A 1 75 ? -4.274 9.931 9.105 1.00 98.25 75 LEU A O 1
ATOM 605 N N . GLN A 1 76 ? -4.216 9.988 11.358 1.00 98.19 76 GLN A N 1
ATOM 606 C CA . GLN A 1 76 ? -2.891 10.593 11.465 1.00 98.19 76 GLN A CA 1
ATOM 607 C C . GLN A 1 76 ? -1.811 9.730 10.799 1.00 98.19 76 GLN A C 1
ATOM 609 O O . GLN A 1 76 ? -0.969 10.261 10.077 1.00 98.19 76 GLN A O 1
ATOM 614 N N . SER A 1 77 ? -1.843 8.410 11.008 1.00 98.50 77 SER A N 1
ATOM 615 C CA . SER A 1 77 ? -0.878 7.477 10.418 1.00 98.50 77 SER A CA 1
ATOM 616 C C . SER A 1 77 ? -0.936 7.475 8.886 1.00 98.50 77 SER A C 1
ATOM 618 O O . SER A 1 77 ? 0.106 7.576 8.234 1.00 98.50 77 SER A O 1
ATOM 620 N N . ILE A 1 78 ? -2.139 7.415 8.304 1.00 98.62 78 ILE A N 1
ATOM 621 C CA . ILE A 1 78 ? -2.321 7.401 6.845 1.00 98.62 78 ILE A CA 1
ATOM 622 C C . ILE A 1 78 ? -1.962 8.768 6.251 1.00 98.62 78 ILE A C 1
ATOM 624 O O . ILE A 1 78 ? -1.181 8.850 5.305 1.00 98.62 78 ILE A O 1
ATOM 628 N N . GLN A 1 79 ? -2.491 9.856 6.819 1.00 98.12 79 GLN A N 1
ATOM 629 C CA . GLN A 1 79 ? -2.238 11.208 6.315 1.00 98.12 79 GLN A CA 1
ATOM 630 C C . GLN A 1 79 ? -0.764 11.600 6.409 1.00 98.12 79 GLN A C 1
ATOM 632 O O . GLN A 1 79 ? -0.269 12.260 5.501 1.00 98.12 79 GLN A O 1
ATOM 637 N N . GLY A 1 80 ? -0.055 11.178 7.460 1.00 98.19 80 GLY A N 1
ATOM 638 C CA . GLY A 1 80 ? 1.383 11.407 7.592 1.00 98.19 80 GLY A CA 1
ATOM 639 C C . GLY A 1 80 ? 2.175 10.780 6.444 1.00 98.19 80 GLY A C 1
ATOM 640 O O . GLY A 1 80 ? 2.945 11.475 5.786 1.00 98.19 80 GLY A O 1
ATOM 641 N N . GLN A 1 81 ? 1.913 9.504 6.141 1.00 98.12 81 GLN A N 1
ATOM 642 C CA . GLN A 1 81 ? 2.561 8.789 5.032 1.00 98.12 81 GLN A CA 1
ATOM 643 C C . GLN A 1 81 ? 2.219 9.401 3.666 1.00 98.12 81 GLN A C 1
ATOM 645 O O . GLN A 1 81 ? 3.093 9.562 2.814 1.00 98.12 81 GLN A O 1
ATOM 650 N N . LEU A 1 82 ? 0.961 9.804 3.452 1.00 97.94 82 LEU A N 1
ATOM 651 C CA . LEU A 1 82 ? 0.553 10.481 2.218 1.00 97.94 82 LEU A CA 1
ATOM 652 C C . LEU A 1 82 ? 1.182 11.872 2.079 1.00 97.94 82 LEU A C 1
ATOM 654 O O . LEU A 1 82 ? 1.578 12.252 0.980 1.00 97.94 82 LEU A O 1
ATOM 658 N N . ALA A 1 83 ? 1.280 12.639 3.167 1.00 96.81 83 ALA A N 1
ATOM 659 C CA . ALA A 1 83 ? 1.916 13.952 3.164 1.00 96.81 83 ALA A CA 1
ATOM 660 C C . ALA A 1 83 ? 3.417 13.847 2.865 1.00 96.81 83 ALA A C 1
ATOM 662 O O . ALA A 1 83 ? 3.932 14.623 2.059 1.00 96.81 83 ALA A O 1
ATOM 663 N N . GLU A 1 84 ? 4.097 12.861 3.456 1.00 95.75 84 GLU A N 1
ATOM 664 C CA . GLU A 1 84 ? 5.489 12.538 3.145 1.00 95.75 84 GLU A CA 1
ATOM 665 C C . GLU A 1 84 ? 5.648 12.200 1.659 1.00 95.75 84 GLU A C 1
ATOM 667 O O . GLU A 1 84 ? 6.427 12.857 0.970 1.00 95.75 84 GLU A O 1
ATOM 672 N N . PHE A 1 85 ? 4.845 11.272 1.127 1.00 96.00 85 PHE A N 1
ATOM 673 C CA . PHE A 1 85 ? 4.876 10.919 -0.294 1.00 96.00 85 PHE A CA 1
ATOM 674 C C . PHE A 1 85 ? 4.670 12.145 -1.203 1.00 96.00 85 PHE A C 1
ATOM 676 O O . PHE A 1 85 ? 5.455 12.389 -2.122 1.00 96.00 85 PHE A O 1
ATOM 683 N N . ARG A 1 86 ? 3.636 12.954 -0.924 1.00 94.62 86 ARG A N 1
ATOM 684 C CA . ARG A 1 86 ? 3.296 14.167 -1.691 1.00 94.62 86 ARG A CA 1
ATOM 685 C C . ARG A 1 86 ? 4.407 15.222 -1.650 1.00 94.62 86 ARG A C 1
ATOM 687 O O . ARG A 1 86 ? 4.552 15.980 -2.606 1.00 94.62 86 ARG A O 1
ATOM 694 N N . SER A 1 87 ? 5.230 15.255 -0.598 1.00 94.50 87 SER A N 1
ATOM 695 C CA . SER A 1 87 ? 6.370 16.183 -0.502 1.00 94.50 87 SER A CA 1
ATOM 696 C C . SER A 1 87 ? 7.425 15.962 -1.598 1.00 94.50 87 SER A C 1
ATOM 698 O O . SER A 1 87 ? 8.163 16.887 -1.949 1.00 94.50 87 SER A O 1
ATOM 700 N N . TYR A 1 88 ? 7.456 14.765 -2.195 1.00 92.81 88 TYR A N 1
ATOM 701 C CA . TYR A 1 88 ? 8.375 14.411 -3.272 1.00 92.81 88 TYR A CA 1
ATOM 702 C C . TYR A 1 88 ? 7.794 14.617 -4.677 1.00 92.81 88 TYR A C 1
ATOM 704 O O . TYR A 1 88 ? 8.571 14.678 -5.624 1.00 92.81 88 TYR A O 1
ATOM 712 N N . GLU A 1 89 ? 6.475 14.775 -4.860 1.00 87.69 89 GLU A N 1
ATOM 713 C CA . GLU A 1 89 ? 5.824 14.810 -6.191 1.00 87.69 89 GLU A CA 1
ATOM 714 C C . GLU A 1 89 ? 6.354 15.915 -7.129 1.00 87.69 89 GLU A C 1
ATOM 716 O O . GLU A 1 89 ? 6.324 15.773 -8.354 1.00 87.69 89 GLU A O 1
ATOM 721 N N . GLY A 1 90 ? 6.877 17.015 -6.577 1.00 88.94 90 GLY A N 1
ATOM 722 C CA . GLY A 1 90 ? 7.505 18.085 -7.362 1.00 88.94 90 GLY A CA 1
ATOM 723 C C . GLY A 1 90 ? 8.850 17.696 -7.989 1.00 88.94 90 GLY A C 1
ATOM 724 O O . GLY A 1 90 ? 9.262 18.299 -8.991 1.00 88.94 90 GLY A O 1
ATOM 725 N N . GLN A 1 91 ? 9.512 16.686 -7.423 1.00 91.56 91 GLN A N 1
ATOM 726 C CA . GLN A 1 91 ? 10.846 16.239 -7.803 1.00 91.56 91 GLN A CA 1
ATOM 727 C C . GLN A 1 91 ? 10.818 15.407 -9.086 1.00 91.56 91 GLN A C 1
ATOM 729 O O . GLN A 1 91 ? 9.797 14.845 -9.492 1.00 91.56 91 GLN A O 1
ATOM 734 N N . GLU A 1 92 ? 11.961 15.356 -9.757 1.00 90.88 92 GLU A N 1
ATOM 735 C CA . GLU A 1 92 ? 12.141 14.581 -10.977 1.00 90.88 92 GLU A CA 1
ATOM 736 C C . GLU A 1 92 ? 12.790 13.237 -10.663 1.00 90.88 92 GLU A C 1
ATOM 738 O O . GLU A 1 92 ? 13.739 13.150 -9.887 1.00 90.88 92 GLU A O 1
ATOM 743 N N . MET A 1 93 ? 12.298 12.181 -11.305 1.00 88.75 93 MET A N 1
ATOM 744 C CA . MET A 1 93 ? 12.898 10.855 -11.253 1.00 88.75 93 MET A CA 1
ATOM 745 C C . MET A 1 93 ? 13.300 10.402 -12.656 1.00 88.75 93 MET A C 1
ATOM 747 O O . MET A 1 93 ? 12.560 10.563 -13.629 1.00 88.75 93 MET A O 1
ATOM 751 N N . GLN A 1 94 ? 14.489 9.809 -12.759 1.00 88.12 94 GLN A N 1
ATOM 752 C CA . GLN A 1 94 ? 14.946 9.196 -14.002 1.00 88.12 94 GLN A CA 1
ATOM 753 C C . GLN A 1 94 ? 14.377 7.789 -14.145 1.00 88.12 94 GLN A C 1
ATOM 755 O O . GLN A 1 94 ? 14.609 6.918 -13.299 1.00 88.12 94 GLN A O 1
ATOM 760 N N . VAL A 1 95 ? 13.699 7.562 -15.263 1.00 88.06 95 VAL A N 1
ATOM 761 C CA . VAL A 1 95 ? 13.220 6.254 -15.692 1.00 88.06 95 VAL A CA 1
ATOM 762 C C . VAL A 1 95 ? 14.244 5.691 -16.660 1.00 88.06 95 VAL A C 1
ATOM 764 O O . VAL A 1 95 ? 14.448 6.201 -17.762 1.00 88.06 95 VAL A O 1
ATOM 767 N N . LYS A 1 96 ? 14.921 4.644 -16.206 1.00 88.88 96 LYS A N 1
ATOM 768 C CA . LYS A 1 96 ? 15.837 3.836 -17.000 1.00 88.88 96 LYS A CA 1
ATOM 769 C C . LYS A 1 96 ? 15.662 2.389 -16.587 1.00 88.88 96 LYS A C 1
ATOM 771 O O . LYS A 1 96 ? 15.397 2.139 -15.408 1.00 88.88 96 LYS A O 1
ATOM 776 N N . GLU A 1 97 ? 15.845 1.482 -17.540 1.00 90.06 97 GLU A N 1
ATOM 777 C CA . GLU A 1 97 ? 15.876 0.047 -17.276 1.00 90.06 97 GLU A CA 1
ATOM 778 C C . GLU A 1 97 ? 16.795 -0.222 -16.084 1.00 90.06 97 GLU A C 1
ATOM 780 O O . GLU A 1 97 ? 17.961 0.198 -16.041 1.00 90.06 97 GLU A O 1
ATOM 785 N N . LYS A 1 98 ? 16.224 -0.853 -15.064 1.00 89.38 98 LYS A N 1
ATOM 786 C CA . LYS A 1 98 ? 16.951 -1.236 -13.867 1.00 89.38 98 LYS A CA 1
ATOM 787 C C . LYS A 1 98 ? 16.264 -2.427 -13.234 1.00 89.38 98 LYS A C 1
ATOM 789 O O . LYS A 1 98 ? 15.381 -2.287 -12.386 1.00 89.38 98 LYS A O 1
ATOM 794 N N . ILE A 1 99 ? 16.770 -3.589 -13.607 1.00 94.06 99 ILE A N 1
ATOM 795 C CA . ILE A 1 99 ? 16.373 -4.868 -13.046 1.00 94.06 99 ILE A CA 1
ATOM 796 C C . ILE A 1 99 ? 16.985 -5.016 -11.653 1.00 94.06 99 ILE A C 1
ATOM 798 O O . ILE A 1 99 ? 18.183 -4.795 -11.455 1.00 94.06 99 ILE A O 1
ATOM 802 N N . MET A 1 100 ? 16.170 -5.399 -10.678 1.00 93.75 100 MET A N 1
ATOM 803 C CA . MET A 1 100 ? 16.639 -5.702 -9.335 1.00 93.75 100 MET A CA 1
ATOM 804 C C . MET A 1 100 ? 15.868 -6.852 -8.691 1.00 93.75 100 MET A C 1
ATOM 806 O O . MET A 1 100 ? 14.712 -7.073 -9.043 1.00 93.75 100 MET A O 1
ATOM 810 N N . PRO A 1 101 ? 16.469 -7.566 -7.726 1.00 97.00 101 PRO A N 1
ATOM 811 C CA . PRO A 1 101 ? 15.750 -8.589 -6.990 1.00 97.00 101 PRO A CA 1
ATOM 812 C C . PRO A 1 101 ? 14.782 -7.953 -5.986 1.00 97.00 101 PRO A C 1
ATOM 814 O O . PRO A 1 101 ? 15.190 -7.112 -5.177 1.00 97.00 101 PRO A O 1
ATOM 817 N N . LEU A 1 102 ? 13.533 -8.407 -6.011 1.00 97.69 102 LEU A N 1
ATOM 818 C CA . LEU A 1 102 ? 12.563 -8.232 -4.934 1.00 97.69 102 LEU A CA 1
ATOM 819 C C . LEU A 1 102 ? 12.386 -9.565 -4.211 1.00 97.69 102 LEU A C 1
ATOM 821 O O . LEU A 1 102 ? 12.518 -10.629 -4.818 1.00 97.69 102 LEU A O 1
ATOM 825 N N . LYS A 1 103 ? 12.135 -9.505 -2.904 1.00 97.62 103 LYS A N 1
ATOM 826 C CA . LYS A 1 103 ? 11.945 -10.691 -2.063 1.00 97.62 103 LYS A CA 1
ATOM 827 C C . LYS A 1 103 ? 10.599 -10.628 -1.370 1.00 97.62 103 LYS A C 1
ATOM 829 O O . LYS A 1 103 ? 10.256 -9.597 -0.807 1.00 97.62 103 LYS A O 1
ATOM 834 N N . ILE A 1 104 ? 9.881 -11.737 -1.365 1.00 97.19 104 ILE A N 1
ATOM 835 C CA . ILE A 1 104 ? 8.666 -11.919 -0.580 1.00 97.19 104 ILE A CA 1
ATOM 836 C C . ILE A 1 104 ? 9.012 -12.886 0.547 1.00 97.19 104 ILE A C 1
ATOM 838 O O . ILE A 1 104 ? 9.541 -13.964 0.292 1.00 97.19 104 ILE A O 1
ATOM 842 N N . ASP A 1 105 ? 8.742 -12.490 1.786 1.00 96.69 105 ASP A N 1
ATOM 843 C CA . ASP A 1 105 ? 8.752 -13.369 2.960 1.00 96.69 105 ASP A CA 1
ATOM 844 C C . ASP A 1 105 ? 7.578 -12.949 3.841 1.00 96.69 105 ASP A C 1
ATOM 846 O O . ASP A 1 105 ? 7.688 -12.080 4.708 1.00 96.69 105 ASP A O 1
ATOM 850 N N . LEU A 1 106 ? 6.406 -13.485 3.509 1.00 95.88 106 LEU A N 1
ATOM 851 C CA . LEU A 1 106 ? 5.137 -13.106 4.112 1.00 95.88 106 LEU A CA 1
ATOM 852 C C . LEU A 1 106 ? 4.491 -14.313 4.772 1.00 95.88 106 LEU A C 1
ATOM 854 O O . LEU A 1 106 ? 4.515 -15.431 4.252 1.00 95.88 106 LEU A O 1
ATOM 858 N N . ARG A 1 107 ? 3.837 -14.054 5.901 1.00 95.75 107 ARG A N 1
ATOM 859 C CA . ARG A 1 107 ? 2.881 -14.972 6.504 1.00 95.75 107 ARG A CA 1
ATOM 860 C C . ARG A 1 107 ? 1.545 -14.261 6.623 1.00 95.75 107 ARG A C 1
ATOM 862 O O . ARG A 1 107 ? 1.432 -13.299 7.377 1.00 95.75 107 ARG A O 1
ATOM 869 N N . VAL A 1 108 ? 0.554 -14.767 5.905 1.00 95.31 108 VAL A N 1
ATOM 870 C CA . VAL A 1 108 ? -0.824 -14.275 5.932 1.00 95.31 108 VAL A CA 1
ATOM 871 C C . VAL A 1 108 ? -1.692 -15.438 6.380 1.00 95.31 108 VAL A C 1
ATOM 873 O O . VAL A 1 108 ? -1.668 -16.500 5.761 1.00 95.31 108 VAL A O 1
ATOM 876 N N . ASN A 1 109 ? -2.393 -15.273 7.502 1.00 92.62 109 ASN A N 1
ATOM 877 C CA . ASN A 1 109 ? -3.158 -16.343 8.142 1.00 92.62 109 ASN A CA 1
ATOM 878 C C . ASN A 1 109 ? -2.314 -17.631 8.312 1.00 92.62 109 ASN A C 1
ATOM 880 O O . ASN A 1 109 ? -1.313 -17.662 9.044 1.00 92.62 109 ASN A O 1
ATOM 884 N N . ASN A 1 110 ? -2.704 -18.693 7.607 1.00 92.69 110 ASN A N 1
ATOM 885 C CA . ASN A 1 110 ? -2.064 -20.004 7.633 1.00 92.69 110 ASN A CA 1
ATOM 886 C C . ASN A 1 110 ? -1.117 -20.233 6.441 1.00 92.69 110 ASN A C 1
ATOM 888 O O . ASN A 1 110 ? -0.477 -21.282 6.374 1.00 92.69 110 ASN A O 1
ATOM 892 N N . THR A 1 111 ? -0.991 -19.262 5.536 1.00 95.56 111 THR A N 1
ATOM 893 C CA . THR A 1 111 ? -0.186 -19.351 4.315 1.00 95.56 111 THR A CA 1
ATOM 894 C C . THR A 1 111 ? 1.140 -18.626 4.514 1.00 95.56 111 THR A C 1
ATOM 896 O O . THR A 1 111 ? 1.187 -17.485 4.973 1.00 95.56 111 THR A O 1
ATOM 899 N N . THR A 1 112 ? 2.247 -19.292 4.188 1.00 96.06 112 THR A N 1
ATOM 900 C CA . THR A 1 112 ? 3.582 -18.677 4.160 1.00 96.06 112 THR A CA 1
ATOM 901 C C . THR A 1 112 ? 4.086 -18.670 2.729 1.00 96.06 112 THR A C 1
ATOM 903 O O . THR A 1 112 ? 4.122 -19.720 2.093 1.00 96.06 112 THR A O 1
ATOM 906 N N . ILE A 1 113 ? 4.485 -17.497 2.244 1.00 95.75 113 ILE A N 1
ATOM 907 C CA . ILE A 1 113 ? 4.977 -17.285 0.886 1.00 95.75 113 ILE A CA 1
ATOM 908 C C . ILE A 1 113 ? 6.408 -16.783 0.994 1.00 95.75 113 ILE A C 1
ATOM 910 O O . ILE A 1 113 ? 6.663 -15.756 1.626 1.00 95.75 113 ILE A O 1
ATOM 914 N N . ARG A 1 114 ? 7.334 -17.522 0.383 1.00 96.56 114 ARG A N 1
ATOM 915 C CA . ARG A 1 114 ? 8.730 -17.115 0.246 1.00 96.56 114 ARG A CA 1
ATOM 916 C C . ARG A 1 114 ? 9.155 -17.240 -1.194 1.00 96.56 114 ARG A C 1
ATOM 918 O O . ARG A 1 114 ? 9.166 -18.346 -1.722 1.00 96.56 114 ARG A O 1
ATOM 925 N N . ASP A 1 115 ? 9.522 -16.117 -1.785 1.00 96.38 115 ASP A N 1
ATOM 926 C CA . ASP A 1 115 ? 9.946 -16.070 -3.175 1.00 96.38 115 ASP A CA 1
ATOM 927 C C . ASP A 1 115 ? 10.942 -14.929 -3.408 1.00 96.38 115 ASP A C 1
ATOM 929 O O . ASP A 1 115 ? 11.062 -13.993 -2.610 1.00 96.38 115 ASP A O 1
ATOM 933 N N . GLN A 1 116 ? 11.677 -15.011 -4.508 1.00 97.50 116 GLN A N 1
ATOM 934 C CA . GLN A 1 116 ? 12.549 -13.963 -4.994 1.00 97.50 116 GLN A CA 1
ATOM 935 C C . GLN A 1 116 ? 12.493 -13.916 -6.519 1.00 97.50 116 GLN A C 1
ATOM 937 O O . GLN A 1 116 ? 12.850 -14.874 -7.200 1.00 97.50 116 GLN A O 1
ATOM 942 N N . PHE A 1 117 ? 12.165 -12.746 -7.056 1.00 97.25 117 PHE A N 1
ATOM 943 C CA . PHE A 1 117 ? 12.053 -12.514 -8.493 1.00 97.25 117 PHE A CA 1
ATOM 944 C C . PHE A 1 117 ? 12.743 -11.216 -8.902 1.00 97.25 117 PHE A C 1
ATOM 946 O O . PHE A 1 117 ? 13.107 -10.377 -8.074 1.00 97.25 117 PHE A O 1
ATOM 953 N N . LEU A 1 118 ? 12.971 -11.072 -10.205 1.00 97.50 118 LEU A N 1
ATOM 954 C CA . LEU A 1 118 ? 13.556 -9.876 -10.794 1.00 97.50 118 LEU A CA 1
ATOM 955 C C . LEU A 1 118 ? 12.449 -8.908 -11.207 1.00 97.50 118 LEU A C 1
ATOM 957 O O . LEU A 1 118 ? 11.484 -9.306 -11.851 1.00 97.50 118 LEU A O 1
ATOM 961 N N . TRP A 1 119 ? 12.620 -7.635 -10.866 1.00 97.25 119 TRP A N 1
ATOM 962 C CA . TRP A 1 119 ? 11.690 -6.564 -11.200 1.00 97.25 119 TRP A CA 1
ATOM 963 C C . TRP A 1 119 ? 12.417 -5.429 -11.914 1.00 97.25 119 TRP A C 1
ATOM 965 O O . TRP A 1 119 ? 13.436 -4.942 -11.417 1.00 97.25 119 TRP A O 1
ATOM 975 N N . ASP A 1 120 ? 11.895 -4.988 -13.058 1.00 94.62 120 ASP A N 1
ATOM 976 C CA . ASP A 1 120 ? 12.382 -3.785 -13.733 1.00 94.62 120 ASP A CA 1
ATOM 977 C C . ASP A 1 120 ? 11.651 -2.545 -13.207 1.00 94.62 120 ASP A C 1
ATOM 979 O O . ASP A 1 120 ? 10.502 -2.284 -13.553 1.00 94.62 120 ASP A O 1
ATOM 983 N N . ILE A 1 121 ? 12.335 -1.740 -12.389 1.00 92.31 121 ILE A N 1
ATOM 984 C CA . ILE A 1 121 ? 11.773 -0.479 -11.873 1.00 92.31 121 ILE A CA 1
ATOM 985 C C . ILE A 1 121 ? 11.613 0.568 -12.990 1.00 92.31 121 ILE A C 1
ATOM 987 O O . ILE A 1 121 ? 10.890 1.549 -12.834 1.00 92.31 121 ILE A O 1
ATOM 991 N N . GLY A 1 122 ? 12.325 0.408 -14.108 1.00 91.50 122 GLY A N 1
ATOM 992 C CA . GLY A 1 122 ? 12.176 1.274 -15.274 1.00 91.50 122 GLY A CA 1
ATOM 993 C C . GLY A 1 122 ? 10.852 1.065 -16.009 1.00 91.50 122 GLY A C 1
ATOM 994 O O . GLY A 1 122 ? 10.406 1.968 -16.716 1.00 91.50 122 GLY A O 1
ATOM 995 N N . ASN A 1 123 ? 10.200 -0.087 -15.827 1.00 93.94 123 ASN A N 1
ATOM 996 C CA . ASN A 1 123 ? 8.945 -0.401 -16.490 1.00 93.94 123 ASN A CA 1
ATOM 997 C C . ASN A 1 123 ? 7.745 0.166 -15.715 1.00 93.94 123 ASN A C 1
ATOM 999 O O . ASN A 1 123 ? 7.162 -0.501 -14.856 1.00 93.94 123 ASN A O 1
ATOM 1003 N N . LEU A 1 124 ? 7.348 1.391 -16.072 1.00 94.69 124 LEU A N 1
ATOM 1004 C CA . LEU A 1 124 ? 6.189 2.079 -15.494 1.00 94.69 124 LEU A CA 1
ATOM 1005 C C . LEU A 1 124 ? 4.837 1.428 -15.817 1.00 94.69 124 LEU A C 1
ATOM 1007 O O . LEU A 1 124 ? 3.848 1.850 -15.235 1.00 94.69 124 LEU A O 1
ATOM 1011 N N . GLU A 1 125 ? 4.776 0.430 -16.699 1.00 96.00 125 GLU A N 1
ATOM 1012 C CA . GLU A 1 125 ? 3.545 -0.315 -17.005 1.00 96.00 125 GLU A CA 1
ATOM 1013 C C . GLU A 1 125 ? 3.389 -1.573 -16.137 1.00 96.00 125 GLU A C 1
ATOM 1015 O O . GLU A 1 125 ? 2.382 -2.270 -16.229 1.00 96.00 125 GLU A O 1
ATOM 1020 N N . SER A 1 126 ? 4.369 -1.872 -15.277 1.00 96.56 126 SER A N 1
ATOM 1021 C CA . SER A 1 126 ? 4.310 -3.034 -14.388 1.00 96.56 126 SER A CA 1
ATOM 1022 C C . SER A 1 126 ? 3.171 -2.906 -13.374 1.00 96.56 126 SER A C 1
ATOM 1024 O O . SER A 1 126 ? 2.981 -1.845 -12.772 1.00 96.56 126 SER A O 1
ATOM 1026 N N . ASP A 1 127 ? 2.465 -4.007 -13.134 1.00 98.25 127 ASP A N 1
ATOM 1027 C CA . ASP A 1 127 ? 1.308 -4.087 -12.241 1.00 98.25 127 ASP A CA 1
ATOM 1028 C C . ASP A 1 127 ? 1.578 -5.113 -11.115 1.00 98.25 127 ASP A C 1
ATOM 1030 O O . ASP A 1 127 ? 1.532 -6.323 -11.358 1.00 98.25 127 ASP A O 1
ATOM 1034 N N . PRO A 1 128 ? 1.906 -4.657 -9.886 1.00 98.44 128 PRO A N 1
ATOM 1035 C CA . PRO A 1 128 ? 2.085 -5.530 -8.725 1.00 98.44 128 PRO A CA 1
ATOM 1036 C C . PRO A 1 128 ? 0.858 -6.377 -8.375 1.00 98.44 128 PRO A C 1
ATOM 1038 O O . PRO A 1 128 ? 1.022 -7.505 -7.917 1.00 98.44 128 PRO A O 1
ATOM 1041 N N . GLU A 1 129 ? -0.357 -5.862 -8.574 1.00 98.44 129 GLU A N 1
ATOM 1042 C CA . GLU A 1 129 ? -1.606 -6.565 -8.284 1.00 98.44 129 GLU A CA 1
ATOM 1043 C C . GLU A 1 129 ? -1.880 -7.676 -9.308 1.00 98.44 129 GLU A C 1
ATOM 1045 O O . GLU A 1 129 ? -2.337 -8.762 -8.951 1.00 98.44 129 GLU A O 1
ATOM 1050 N N . GLU A 1 130 ? -1.587 -7.442 -10.587 1.00 98.50 130 GLU A N 1
ATOM 1051 C CA . GLU A 1 130 ? -1.614 -8.490 -11.614 1.00 98.50 130 GLU A CA 1
ATOM 1052 C C . GLU A 1 130 ? -0.542 -9.551 -11.366 1.00 98.50 130 GLU A C 1
ATOM 1054 O O . GLU A 1 130 ? -0.865 -10.737 -11.359 1.00 98.50 130 GLU A O 1
ATOM 1059 N N . PHE A 1 131 ? 0.695 -9.145 -11.068 1.00 98.44 131 PHE A N 1
ATOM 1060 C CA . PHE A 1 131 ? 1.759 -10.083 -10.710 1.00 98.44 131 PHE A CA 1
ATOM 1061 C C . PHE A 1 131 ? 1.371 -10.951 -9.503 1.00 98.44 131 PHE A C 1
ATOM 1063 O O . PHE A 1 131 ? 1.520 -12.171 -9.545 1.00 98.44 131 PHE A O 1
ATOM 1070 N N . ALA A 1 132 ? 0.840 -10.340 -8.440 1.00 98.44 132 ALA A N 1
ATOM 1071 C CA . ALA A 1 132 ? 0.436 -11.052 -7.234 1.00 98.44 132 ALA A CA 1
ATOM 1072 C C . ALA A 1 132 ? -0.697 -12.055 -7.490 1.00 98.44 132 ALA A C 1
ATOM 1074 O O . ALA A 1 132 ? -0.663 -13.151 -6.932 1.00 98.44 132 ALA A O 1
ATOM 1075 N N . ARG A 1 133 ? -1.676 -11.707 -8.339 1.00 98.44 133 ARG A N 1
ATOM 1076 C CA . ARG A 1 133 ? -2.750 -12.629 -8.746 1.00 98.44 133 ARG A CA 1
ATOM 1077 C C . ARG A 1 133 ? -2.196 -13.833 -9.496 1.00 98.44 133 ARG A C 1
ATOM 1079 O O . ARG A 1 133 ? -2.466 -14.953 -9.082 1.00 98.44 133 ARG A O 1
ATOM 1086 N N . THR A 1 134 ? -1.364 -13.606 -10.511 1.00 98.38 134 THR A N 1
ATOM 1087 C CA . THR A 1 134 ? -0.730 -14.690 -11.277 1.00 98.38 134 THR A CA 1
ATOM 1088 C C . THR A 1 134 ? 0.106 -15.597 -10.376 1.00 98.38 134 THR A C 1
ATOM 1090 O O . THR A 1 134 ? -0.024 -16.813 -10.448 1.00 98.38 134 THR A O 1
ATOM 1093 N N . LEU A 1 135 ? 0.895 -15.027 -9.458 1.00 97.56 135 LEU A N 1
ATOM 1094 C CA . LEU A 1 135 ? 1.676 -15.813 -8.500 1.00 97.56 135 LEU A CA 1
ATOM 1095 C C . LEU A 1 135 ? 0.784 -16.651 -7.567 1.00 97.56 135 LEU A C 1
ATOM 1097 O O . LEU A 1 135 ? 1.119 -17.791 -7.254 1.00 97.56 135 LEU A O 1
ATOM 1101 N N . CYS A 1 136 ? -0.352 -16.109 -7.118 1.00 98.00 136 CYS A N 1
ATOM 1102 C CA . CYS A 1 136 ? -1.308 -16.877 -6.319 1.00 98.00 136 CYS A CA 1
ATOM 1103 C C . CYS A 1 136 ? -1.938 -18.016 -7.131 1.00 98.00 136 CYS A C 1
ATOM 1105 O O . CYS A 1 136 ? -2.032 -19.128 -6.614 1.00 98.00 136 CYS A O 1
ATOM 1107 N N . ASP A 1 137 ? -2.315 -17.764 -8.386 1.00 98.12 137 ASP A N 1
ATOM 1108 C CA . ASP A 1 137 ? -2.887 -18.774 -9.282 1.00 98.12 137 ASP A CA 1
ATOM 1109 C C . ASP A 1 137 ? -1.885 -19.910 -9.556 1.00 98.12 137 ASP A C 1
ATOM 1111 O O . ASP A 1 137 ? -2.228 -21.086 -9.398 1.00 98.12 137 ASP A O 1
ATOM 1115 N N . ASP A 1 138 ? -0.631 -19.567 -9.864 1.00 97.38 138 ASP A N 1
ATOM 1116 C CA . ASP A 1 138 ? 0.459 -20.516 -10.133 1.00 97.38 138 ASP A CA 1
ATOM 1117 C C . ASP A 1 138 ? 0.791 -21.397 -8.916 1.00 97.38 138 ASP A C 1
ATOM 1119 O O . ASP A 1 138 ? 1.171 -22.560 -9.063 1.00 97.38 138 ASP A O 1
ATOM 1123 N N . LEU A 1 139 ? 0.636 -20.855 -7.703 1.00 95.81 139 LEU A N 1
ATOM 1124 C CA . LEU A 1 139 ? 0.872 -21.561 -6.440 1.00 95.81 139 LEU A CA 1
ATOM 1125 C C . LEU A 1 139 ? -0.399 -22.189 -5.844 1.00 95.81 139 LEU A C 1
ATOM 1127 O O . LEU A 1 139 ? -0.348 -22.733 -4.738 1.00 95.81 139 LEU A O 1
ATOM 1131 N N . ASN A 1 140 ? -1.535 -22.112 -6.549 1.00 96.50 140 ASN A N 1
ATOM 1132 C CA . ASN A 1 140 ? -2.851 -22.552 -6.077 1.00 96.50 140 ASN A CA 1
ATOM 1133 C C . ASN A 1 140 ? -3.244 -21.967 -4.702 1.00 96.50 140 ASN A C 1
ATOM 1135 O O . ASN A 1 140 ? -3.878 -22.637 -3.881 1.00 96.50 140 ASN A O 1
ATOM 1139 N N . ILE A 1 141 ? -2.877 -20.713 -4.438 1.00 96.69 141 ILE A N 1
ATOM 1140 C CA . ILE A 1 141 ? -3.235 -19.996 -3.214 1.00 96.69 141 ILE A CA 1
ATOM 1141 C C . ILE A 1 141 ? -4.634 -19.404 -3.373 1.00 96.69 141 ILE A C 1
ATOM 1143 O O . ILE A 1 141 ? -4.867 -18.536 -4.207 1.00 96.69 141 ILE A O 1
ATOM 1147 N N . THR A 1 142 ? -5.564 -19.845 -2.527 1.00 96.00 142 THR A N 1
ATOM 1148 C CA . THR A 1 142 ? -6.970 -19.408 -2.569 1.00 96.00 142 THR A CA 1
ATOM 1149 C C . THR A 1 142 ? -7.340 -18.400 -1.481 1.00 96.00 142 THR A C 1
ATOM 1151 O O . THR A 1 142 ? -8.478 -17.939 -1.450 1.00 96.00 142 THR A O 1
ATOM 1154 N N . ASP A 1 143 ? -6.431 -18.105 -0.546 1.00 96.75 143 ASP A N 1
ATOM 1155 C CA . ASP A 1 143 ? -6.668 -17.115 0.510 1.00 96.75 143 ASP A CA 1
ATOM 1156 C C . ASP A 1 143 ? -6.682 -15.704 -0.113 1.00 96.75 143 ASP A C 1
ATOM 1158 O O . ASP A 1 143 ? -5.650 -15.270 -0.642 1.00 96.75 143 ASP A O 1
ATOM 1162 N N . PRO A 1 144 ? -7.822 -14.986 -0.076 1.00 96.75 144 PRO A N 1
ATOM 1163 C CA . PRO A 1 144 ? -7.972 -13.703 -0.757 1.00 96.75 144 PRO A CA 1
ATOM 1164 C C . PRO A 1 144 ? -7.075 -12.600 -0.183 1.00 96.75 144 PRO A C 1
ATOM 1166 O O . PRO A 1 144 ? -6.835 -11.613 -0.873 1.00 96.75 144 PRO A O 1
ATOM 1169 N N . GLU A 1 145 ? -6.549 -12.766 1.033 1.00 96.50 145 GLU A N 1
ATOM 1170 C CA . GLU A 1 145 ? -5.676 -11.781 1.681 1.00 96.50 145 GLU A CA 1
ATOM 1171 C C . GLU A 1 145 ? -4.218 -11.875 1.196 1.00 96.50 145 GLU A C 1
ATOM 1173 O O . GLU A 1 145 ? -3.431 -10.941 1.363 1.00 96.50 145 GLU A O 1
ATOM 1178 N N . VAL A 1 146 ? -3.827 -12.992 0.566 1.00 97.81 146 VAL A N 1
ATOM 1179 C CA . VAL A 1 146 ? -2.430 -13.219 0.159 1.00 97.81 146 VAL A CA 1
ATOM 1180 C C . VAL A 1 146 ? -2.027 -12.344 -1.027 1.00 97.81 146 VAL A C 1
ATOM 1182 O O . VAL A 1 146 ? -0.971 -11.712 -0.983 1.00 97.81 146 VAL A O 1
ATOM 1185 N N . GLY A 1 147 ? -2.854 -12.277 -2.074 1.00 98.19 147 GLY A N 1
ATOM 1186 C CA . GLY A 1 147 ? -2.574 -11.458 -3.259 1.00 98.19 147 GLY A CA 1
ATOM 1187 C C . GLY A 1 147 ? -2.337 -9.978 -2.913 1.00 98.19 147 GLY A C 1
ATOM 1188 O O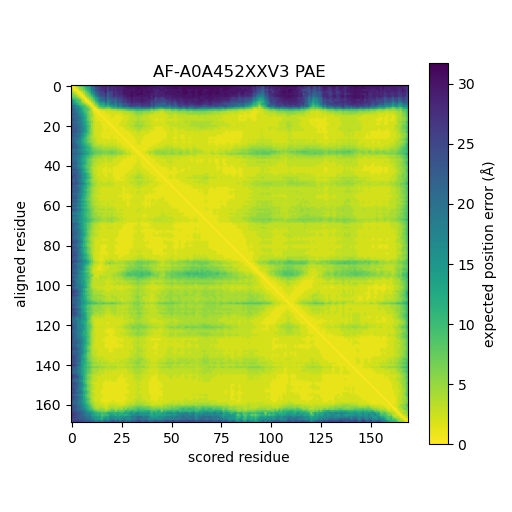 . GLY A 1 147 ? -1.275 -9.444 -3.243 1.00 98.19 147 GLY A O 1
ATOM 1189 N N . PRO A 1 148 ? -3.259 -9.319 -2.186 1.00 98.25 148 PRO A N 1
ATOM 1190 C CA . PRO A 1 148 ? -3.065 -7.958 -1.693 1.00 98.25 148 PRO A CA 1
ATOM 1191 C C . PRO A 1 148 ? -1.789 -7.787 -0.859 1.00 98.25 148 PRO A C 1
ATOM 1193 O O . PRO A 1 148 ? -1.036 -6.841 -1.090 1.00 98.25 148 PRO A O 1
ATOM 1196 N N . ALA A 1 149 ? -1.486 -8.718 0.053 1.00 98.19 149 ALA A N 1
ATOM 1197 C CA . ALA A 1 149 ? -0.276 -8.645 0.873 1.00 98.19 149 ALA A CA 1
ATOM 1198 C C . ALA A 1 149 ? 1.017 -8.712 0.036 1.00 98.19 149 ALA A C 1
ATOM 1200 O O . ALA A 1 149 ? 1.974 -7.982 0.313 1.00 98.19 149 ALA A O 1
ATOM 1201 N N . ILE A 1 150 ? 1.050 -9.544 -1.012 1.00 98.56 150 ILE A N 1
ATOM 1202 C CA . ILE A 1 150 ? 2.175 -9.611 -1.958 1.00 98.56 150 ILE A CA 1
ATOM 1203 C C . ILE A 1 150 ? 2.317 -8.283 -2.710 1.00 98.56 150 ILE A C 1
ATOM 1205 O O . ILE A 1 150 ? 3.420 -7.735 -2.771 1.00 98.56 150 ILE A O 1
ATOM 1209 N N . ALA A 1 151 ? 1.220 -7.736 -3.241 1.00 98.62 151 ALA A N 1
ATOM 1210 C CA . ALA A 1 151 ? 1.238 -6.470 -3.975 1.00 98.62 151 ALA A CA 1
ATOM 1211 C C . ALA A 1 151 ? 1.738 -5.305 -3.099 1.00 98.62 151 ALA A C 1
ATOM 1213 O O . ALA A 1 151 ? 2.601 -4.531 -3.527 1.00 98.62 151 ALA A O 1
ATOM 1214 N N . VAL A 1 152 ? 1.273 -5.224 -1.846 1.00 98.50 152 VAL A N 1
ATOM 1215 C CA . VAL A 1 152 ? 1.767 -4.256 -0.853 1.00 98.50 152 VAL A CA 1
ATOM 1216 C C . VAL A 1 152 ? 3.267 -4.437 -0.620 1.00 98.50 152 VAL A C 1
ATOM 1218 O O . VAL A 1 152 ? 4.009 -3.463 -0.711 1.00 98.50 152 VAL A O 1
ATOM 1221 N N . CYS A 1 153 ? 3.744 -5.666 -0.406 1.00 98.31 153 CYS A N 1
ATOM 1222 C CA . CYS A 1 153 ? 5.164 -5.947 -0.166 1.00 98.31 153 CYS A CA 1
ATOM 1223 C C . CYS A 1 153 ? 6.067 -5.556 -1.351 1.00 98.31 153 CYS A C 1
ATOM 1225 O O . CYS A 1 153 ? 7.174 -5.042 -1.157 1.00 98.31 153 CYS A O 1
ATOM 1227 N N . ILE A 1 154 ? 5.599 -5.760 -2.587 1.00 98.50 154 ILE A N 1
ATOM 1228 C CA . ILE A 1 154 ? 6.288 -5.286 -3.796 1.00 98.50 154 ILE A CA 1
ATOM 1229 C C . ILE A 1 154 ? 6.364 -3.760 -3.779 1.00 98.50 154 ILE A C 1
ATOM 1231 O O . ILE A 1 154 ? 7.447 -3.192 -3.927 1.00 98.50 154 ILE A O 1
ATOM 1235 N N . ARG A 1 155 ? 5.231 -3.083 -3.564 1.00 98.25 155 ARG A N 1
ATOM 1236 C CA . ARG A 1 155 ? 5.159 -1.616 -3.551 1.00 98.25 155 ARG A CA 1
ATOM 1237 C C . ARG A 1 155 ? 6.011 -1.001 -2.443 1.00 98.25 155 ARG A C 1
ATOM 1239 O O . ARG A 1 155 ? 6.677 -0.005 -2.706 1.00 98.25 155 ARG A O 1
ATOM 1246 N N . GLU A 1 156 ? 6.053 -1.597 -1.254 1.00 97.50 156 GLU A N 1
ATOM 1247 C CA . GLU A 1 156 ? 6.923 -1.173 -0.147 1.00 97.50 156 GLU A CA 1
ATOM 1248 C C . GLU A 1 156 ? 8.396 -1.200 -0.554 1.00 97.50 156 GLU A C 1
ATOM 1250 O O . GLU A 1 156 ? 9.095 -0.193 -0.423 1.00 97.50 156 GLU A O 1
ATOM 1255 N N . GLN A 1 157 ? 8.855 -2.315 -1.131 1.00 97.50 157 GLN A N 1
ATOM 1256 C CA . GLN A 1 157 ? 10.231 -2.415 -1.611 1.00 97.50 157 GLN A CA 1
ATOM 1257 C C . GLN A 1 157 ? 10.507 -1.398 -2.719 1.00 97.50 157 GLN A C 1
ATOM 1259 O O . GLN A 1 157 ? 11.547 -0.748 -2.702 1.00 97.50 157 GLN A O 1
ATOM 1264 N N . LEU A 1 158 ? 9.595 -1.204 -3.675 1.00 95.88 158 LEU A N 1
ATOM 1265 C CA . LEU A 1 158 ? 9.776 -0.193 -4.722 1.00 95.88 158 LEU A CA 1
ATOM 1266 C C . LEU A 1 158 ? 9.878 1.223 -4.138 1.00 95.88 158 LEU A C 1
ATOM 1268 O O . LEU A 1 158 ? 10.754 1.985 -4.554 1.00 95.88 158 LEU A O 1
ATOM 1272 N N . TYR A 1 159 ? 9.033 1.557 -3.163 1.00 95.25 159 TYR A N 1
ATOM 1273 C CA . TYR A 1 159 ? 9.028 2.863 -2.512 1.00 95.25 159 TYR A CA 1
ATOM 1274 C C . TYR A 1 159 ? 10.332 3.128 -1.750 1.00 95.25 159 TYR A C 1
ATOM 1276 O O . TYR A 1 159 ? 10.975 4.155 -1.971 1.00 95.25 159 TYR A O 1
ATOM 1284 N N . GLU A 1 160 ? 10.805 2.166 -0.954 1.00 93.19 160 GLU A N 1
ATOM 1285 C CA . GLU A 1 160 ? 12.084 2.263 -0.239 1.00 93.19 160 GLU A CA 1
ATOM 1286 C C . GLU A 1 160 ? 13.250 2.531 -1.207 1.00 93.19 160 GLU A C 1
ATOM 1288 O O . GLU A 1 160 ? 14.099 3.397 -0.979 1.00 93.19 160 GLU A O 1
ATOM 1293 N N . ARG A 1 161 ? 13.273 1.840 -2.353 1.00 90.12 161 ARG A N 1
ATOM 1294 C CA . ARG A 1 161 ? 14.322 2.022 -3.371 1.00 90.12 161 ARG A CA 1
ATOM 1295 C C . ARG A 1 161 ? 14.246 3.364 -4.087 1.00 90.12 161 ARG A C 1
ATOM 1297 O O . ARG A 1 161 ? 15.276 3.805 -4.607 1.00 90.12 161 ARG A O 1
ATOM 1304 N N . LEU A 1 162 ? 13.069 3.980 -4.168 1.00 86.38 162 LEU A N 1
ATOM 1305 C CA . LEU A 1 162 ? 12.917 5.339 -4.678 1.00 86.38 162 LEU A CA 1
ATOM 1306 C C . LEU A 1 162 ? 13.442 6.362 -3.665 1.00 86.38 162 LEU A C 1
ATOM 1308 O O . LEU A 1 162 ? 14.252 7.208 -4.045 1.00 86.38 162 LEU A O 1
ATOM 1312 N N . LEU A 1 163 ? 13.065 6.241 -2.389 1.00 82.38 163 LEU A N 1
ATOM 1313 C CA . LEU A 1 163 ? 13.510 7.156 -1.332 1.00 82.38 163 LEU A CA 1
ATOM 1314 C C . LEU A 1 163 ? 15.030 7.135 -1.152 1.00 82.38 163 LEU A C 1
ATOM 1316 O O . LEU A 1 163 ? 15.660 8.188 -1.145 1.00 82.38 163 LEU A O 1
ATOM 1320 N N . VAL A 1 164 ? 15.656 5.954 -1.126 1.00 75.88 164 VAL A N 1
ATOM 1321 C CA . VAL A 1 164 ? 17.125 5.843 -1.038 1.00 75.88 164 VAL A CA 1
ATOM 1322 C C . VAL A 1 164 ? 17.830 6.605 -2.170 1.00 75.88 164 VAL A C 1
ATOM 1324 O O . VAL A 1 164 ? 18.926 7.117 -1.968 1.00 75.88 164 VAL A O 1
ATOM 1327 N N . ARG A 1 165 ? 17.225 6.729 -3.360 1.00 67.38 165 ARG A N 1
ATOM 1328 C CA . ARG A 1 165 ? 17.812 7.528 -4.451 1.00 67.38 165 ARG A CA 1
ATOM 1329 C C . ARG A 1 165 ? 17.617 9.026 -4.284 1.00 67.38 165 ARG A C 1
ATOM 1331 O O . ARG A 1 165 ? 18.484 9.766 -4.727 1.00 67.38 165 ARG A O 1
ATOM 1338 N N . LEU A 1 166 ? 16.503 9.455 -3.695 1.00 63.97 166 LEU A N 1
ATOM 1339 C CA . LEU A 1 166 ? 16.232 10.870 -3.436 1.00 63.97 166 LEU A CA 1
ATOM 1340 C C . LEU A 1 166 ? 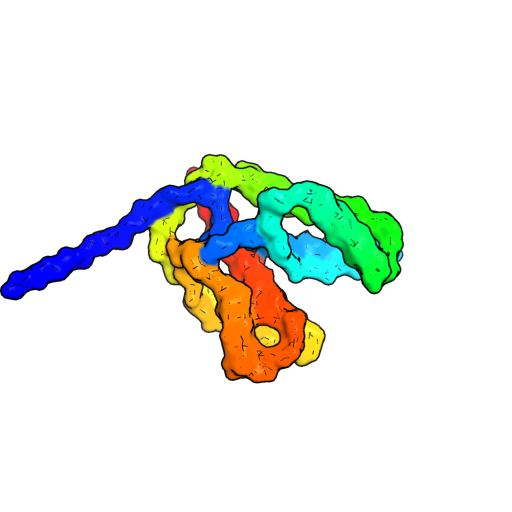17.195 11.447 -2.392 1.00 63.97 166 LEU A C 1
ATOM 1342 O O . LEU A 1 166 ? 17.579 12.601 -2.506 1.00 63.97 166 LEU A O 1
ATOM 1346 N N . PHE A 1 167 ? 17.612 10.641 -1.410 1.00 60.06 167 PHE A N 1
ATOM 1347 C CA . PHE A 1 167 ? 18.504 11.079 -0.327 1.00 60.06 167 PHE A CA 1
ATOM 1348 C C . PHE A 1 167 ? 20.008 10.873 -0.595 1.00 60.06 167 PHE A C 1
ATOM 1350 O O . PHE A 1 167 ? 20.827 11.311 0.208 1.00 60.06 167 PHE A O 1
ATOM 1357 N N . LEU A 1 168 ? 20.388 10.194 -1.685 1.00 53.47 168 LEU A N 1
ATOM 1358 C CA . LEU A 1 168 ? 21.792 9.945 -2.063 1.00 53.47 168 LEU A CA 1
ATOM 1359 C C . LEU A 1 168 ? 22.270 10.796 -3.259 1.00 53.47 168 LEU A C 1
ATOM 1361 O O . LEU A 1 168 ? 23.321 10.503 -3.835 1.00 53.47 168 LEU A O 1
ATOM 1365 N N . LEU A 1 169 ? 21.508 11.827 -3.626 1.00 45.91 169 LEU A N 1
ATOM 1366 C CA . LEU A 1 169 ? 21.883 12.885 -4.571 1.00 45.91 169 LEU A CA 1
ATOM 1367 C C . LEU A 1 169 ? 21.996 14.217 -3.825 1.00 45.91 169 LEU A C 1
ATOM 1369 O O . LEU A 1 169 ? 22.867 15.017 -4.229 1.00 45.91 169 LEU A O 1
#

Organism: Aegilops tauschii subsp. strangulata (NCBI:txid200361)